Protein AF-A0A2G8XN56-F1 (afdb_monomer)

Nearest PDB structures (foldseek):
  5wwo-assembly2_B  TM=9.414E-01  e=1.760E-04  Saccharomyces cerevisiae S288C
  7wu0-assembly1_w  TM=9.676E-01  e=1.107E-03  Homo sapiens
  6zqd-assembly1_JH  TM=9.191E-01  e=6.887E-04  Saccharomyces cerevisiae S288C
  7mqa-assembly1_SZ  TM=9.527E-01  e=1.403E-03  Homo sapiens
  7wtv-assembly1_w  TM=9.520E-01  e=3.847E-03  Homo sapiens

Foldseek 3Di:
DLVVVLVVLLVCLVPLDADDPVVLVVLLVSLQVCLAVDDLVSLVSVVSSCVRHPDPPRSVSSVVSSPDDDPVVVVVVVVVVVVVVVVVDPPDPDD

Radius of gyration: 19.8 Å; Cα contacts (8 Å, |Δi|>4): 55; chains: 1; bounding box: 27×28×68 Å

InterPro domains:
  IPR007955 Bystin [PF05291] (2-71)
  IPR007955 Bystin [PTHR12821] (2-80)

Structure (mmCIF, N/CA/C/O backbone):
data_AF-A0A2G8XN56-F1
#
_entry.id   AF-A0A2G8XN56-F1
#
loop_
_atom_site.group_PDB
_atom_site.id
_atom_site.type_symbol
_atom_site.label_atom_id
_atom_site.label_alt_id
_atom_site.label_comp_id
_atom_site.label_asym_id
_atom_site.label_entity_id
_atom_site.label_seq_id
_atom_site.pdbx_PDB_ins_code
_atom_site.Cartn_x
_atom_site.Cartn_y
_atom_site.Cartn_z
_atom_site.occupancy
_atom_site.B_iso_or_equiv
_atom_site.auth_seq_id
_atom_site.auth_comp_id
_atom_site.auth_asym_id
_atom_site.auth_atom_id
_atom_site.pdbx_PDB_model_num
ATOM 1 N N . ALA A 1 1 ? -11.967 -9.436 -2.107 1.00 86.69 1 ALA A N 1
ATOM 2 C CA . ALA A 1 1 ? -11.416 -8.659 -3.243 1.00 86.69 1 ALA A CA 1
ATOM 3 C C . ALA A 1 1 ? -10.088 -7.985 -2.881 1.00 86.69 1 ALA A C 1
ATOM 5 O O . ALA A 1 1 ? -9.090 -8.334 -3.492 1.00 86.69 1 ALA A O 1
ATOM 6 N N . VAL A 1 2 ? -10.039 -7.105 -1.868 1.00 95.50 2 VAL A N 1
ATOM 7 C CA . VAL A 1 2 ? -8.814 -6.373 -1.458 1.00 95.50 2 VAL A CA 1
ATOM 8 C C . VAL A 1 2 ? -7.640 -7.304 -1.125 1.00 95.50 2 VAL A C 1
ATOM 10 O O . VAL A 1 2 ? -6.584 -7.173 -1.732 1.00 95.50 2 VAL A O 1
ATOM 13 N N . GLN A 1 3 ? -7.855 -8.307 -0.270 1.00 97.00 3 GLN A N 1
ATOM 14 C CA . GLN A 1 3 ? -6.857 -9.336 0.070 1.00 97.00 3 GLN A CA 1
ATOM 15 C C . GLN A 1 3 ? -6.235 -10.017 -1.160 1.00 97.00 3 GLN A C 1
ATOM 17 O O . GLN A 1 3 ? -5.028 -10.234 -1.222 1.00 97.00 3 GLN A O 1
ATOM 22 N N . ALA A 1 4 ? -7.045 -10.326 -2.178 1.00 97.69 4 ALA A N 1
ATOM 23 C CA . ALA A 1 4 ? -6.556 -10.956 -3.403 1.00 97.69 4 ALA A CA 1
ATOM 24 C C . ALA A 1 4 ? -5.649 -10.011 -4.209 1.00 97.69 4 ALA A C 1
ATOM 26 O O . ALA A 1 4 ? -4.663 -10.459 -4.790 1.00 97.69 4 ALA A O 1
ATOM 27 N N . CYS A 1 5 ? -5.939 -8.706 -4.209 1.00 97.94 5 CYS A N 1
ATOM 28 C CA . CYS A 1 5 ? -5.063 -7.700 -4.807 1.00 97.94 5 CYS A CA 1
ATOM 29 C C . CYS A 1 5 ? -3.747 -7.563 -4.029 1.00 97.94 5 CYS A C 1
ATOM 31 O O . CYS A 1 5 ? -2.691 -7.505 -4.653 1.00 97.94 5 CYS A O 1
ATOM 33 N N . VAL A 1 6 ? -3.787 -7.579 -2.690 1.00 98.44 6 VAL A N 1
ATOM 34 C CA . VAL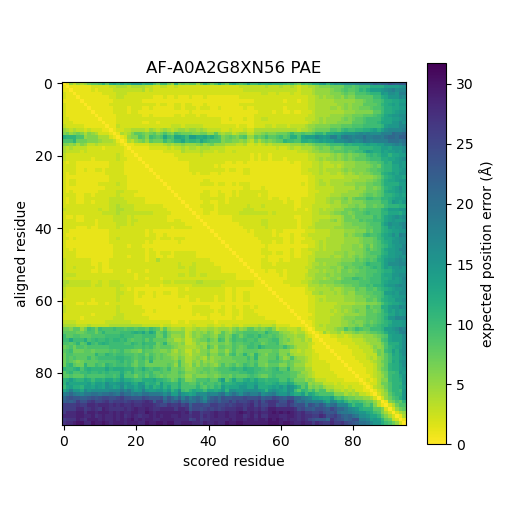 A 1 6 ? -2.571 -7.589 -1.854 1.00 98.44 6 VAL A CA 1
ATOM 35 C C . VAL A 1 6 ? -1.707 -8.798 -2.202 1.00 98.44 6 VAL A C 1
ATOM 37 O O . VAL A 1 6 ? -0.538 -8.638 -2.546 1.00 98.44 6 VAL A O 1
ATOM 40 N N . ALA A 1 7 ? -2.298 -9.994 -2.211 1.00 97.88 7 ALA A N 1
ATOM 41 C CA . ALA A 1 7 ? -1.601 -11.224 -2.568 1.00 97.88 7 ALA A CA 1
ATOM 42 C C . ALA A 1 7 ? -1.068 -11.208 -4.011 1.00 97.88 7 ALA A C 1
ATOM 44 O O . ALA A 1 7 ? -0.026 -11.794 -4.285 1.00 97.88 7 ALA A O 1
ATOM 45 N N . HIS A 1 8 ? -1.757 -10.552 -4.950 1.00 97.75 8 HIS A N 1
ATOM 46 C CA . HIS A 1 8 ? -1.265 -10.383 -6.317 1.00 97.75 8 HIS A CA 1
ATOM 47 C C . HIS A 1 8 ? 0.002 -9.519 -6.361 1.00 97.75 8 HIS A C 1
ATOM 49 O O . HIS A 1 8 ? 0.998 -9.941 -6.945 1.00 97.75 8 HIS A O 1
ATOM 55 N N . PHE A 1 9 ? -0.018 -8.341 -5.729 1.00 98.00 9 PHE A N 1
ATOM 56 C CA . PHE A 1 9 ? 1.142 -7.449 -5.691 1.00 98.00 9 PHE A CA 1
ATOM 57 C C . PHE A 1 9 ? 2.311 -8.049 -4.897 1.00 98.00 9 PHE A C 1
ATOM 59 O O . PHE A 1 9 ? 3.459 -7.896 -5.305 1.00 98.00 9 PHE A O 1
ATOM 66 N N . HIS A 1 10 ? 2.038 -8.771 -3.806 1.00 98.00 10 HIS A N 1
ATOM 67 C CA . HIS A 1 10 ? 3.072 -9.361 -2.946 1.00 98.00 10 HIS A CA 1
ATOM 68 C C . HIS A 1 10 ? 3.949 -10.396 -3.653 1.00 98.00 10 HIS A C 1
ATOM 70 O O . HIS A 1 10 ? 5.148 -10.427 -3.410 1.00 98.00 10 HIS A O 1
ATOM 76 N N . ARG A 1 11 ? 3.416 -11.149 -4.623 1.00 96.88 11 ARG A N 1
ATOM 77 C CA . ARG A 1 11 ? 4.206 -12.105 -5.432 1.00 96.88 11 ARG A CA 1
ATOM 78 C C . ARG A 1 11 ? 5.388 -11.467 -6.167 1.00 96.88 11 ARG A C 1
ATOM 80 O O . ARG A 1 11 ? 6.305 -12.172 -6.574 1.00 96.88 11 ARG A O 1
ATOM 87 N N . PHE A 1 12 ? 5.369 -10.151 -6.376 1.00 97.06 12 PHE A N 1
ATOM 88 C CA . PHE A 1 12 ? 6.486 -9.435 -6.987 1.00 97.06 12 PHE A CA 1
ATOM 89 C C . PHE A 1 12 ? 7.630 -9.163 -5.999 1.00 97.06 12 PHE A C 1
ATOM 91 O O . PHE A 1 12 ? 8.730 -8.871 -6.448 1.00 97.06 12 PHE A O 1
ATOM 98 N N . ALA A 1 13 ? 7.434 -9.316 -4.684 1.00 96.44 13 ALA A N 1
ATOM 99 C CA . ALA A 1 13 ? 8.510 -9.193 -3.694 1.00 96.44 13 ALA A CA 1
ATOM 100 C C . ALA A 1 13 ? 9.592 -10.279 -3.849 1.00 96.44 13 ALA A C 1
ATOM 102 O O . ALA A 1 13 ? 10.741 -10.059 -3.485 1.00 96.44 13 ALA A O 1
ATOM 103 N N . GLU A 1 14 ? 9.250 -11.434 -4.422 1.00 94.44 14 GLU A N 1
ATOM 104 C CA . GLU A 1 14 ? 10.195 -12.533 -4.675 1.00 94.44 14 GLU A CA 1
ATOM 105 C C . GLU A 1 14 ? 10.864 -12.445 -6.056 1.00 94.44 14 GLU A C 1
ATOM 107 O O . GLU A 1 14 ? 11.730 -13.252 -6.392 1.00 94.44 14 GLU A O 1
ATOM 112 N N . ARG A 1 15 ? 10.466 -11.472 -6.883 1.00 92.12 15 ARG A N 1
ATOM 113 C CA . ARG A 1 15 ? 10.957 -11.310 -8.253 1.00 92.12 15 ARG A CA 1
ATOM 114 C C . ARG A 1 15 ? 11.788 -10.040 -8.360 1.00 92.12 15 ARG A C 1
ATOM 116 O O . ARG A 1 15 ? 11.370 -8.989 -7.894 1.00 92.12 15 ARG A O 1
ATOM 123 N N . ALA A 1 16 ? 12.943 -10.124 -9.010 1.00 82.44 16 ALA A N 1
ATOM 124 C CA . ALA A 1 16 ? 13.837 -8.984 -9.228 1.00 82.44 16 ALA A CA 1
ATOM 125 C C . ALA A 1 16 ? 13.724 -8.399 -10.651 1.00 82.44 16 ALA A C 1
ATOM 127 O O . ALA A 1 16 ? 14.692 -7.855 -11.181 1.00 82.44 16 ALA A O 1
ATOM 128 N N . ASP A 1 17 ? 12.573 -8.557 -11.310 1.00 90.94 17 ASP A N 1
ATOM 129 C CA . ASP A 1 17 ? 12.346 -8.033 -12.655 1.00 90.94 17 ASP A CA 1
ATOM 130 C C . ASP A 1 17 ? 12.056 -6.527 -12.660 1.00 90.94 17 ASP A C 1
ATOM 132 O O . ASP A 1 17 ? 11.452 -5.986 -11.743 1.00 90.94 17 ASP A O 1
ATOM 136 N N . LEU A 1 18 ? 12.471 -5.832 -13.722 1.00 91.81 18 LEU A N 1
ATOM 137 C CA . LEU A 1 18 ? 12.120 -4.424 -13.903 1.00 91.81 18 LEU A CA 1
ATOM 138 C C . LEU A 1 18 ? 10.624 -4.300 -14.201 1.00 91.81 18 LEU A C 1
ATOM 140 O O . LEU A 1 18 ? 10.138 -4.825 -15.205 1.00 91.81 18 LEU A O 1
ATOM 144 N N . LEU A 1 19 ? 9.908 -3.563 -13.355 1.00 96.31 19 LEU A N 1
ATOM 145 C CA . LEU A 1 19 ? 8.479 -3.324 -13.525 1.00 96.31 19 LEU A CA 1
ATOM 146 C C . LEU A 1 19 ? 8.214 -2.004 -14.266 1.00 96.31 19 LEU A C 1
ATOM 148 O O . LEU A 1 19 ? 8.898 -1.002 -14.041 1.00 96.31 19 LEU A O 1
ATOM 152 N N . PRO A 1 20 ? 7.213 -1.967 -15.164 1.00 97.44 20 PRO A N 1
ATOM 153 C CA . PRO A 1 20 ? 6.868 -0.750 -15.882 1.00 97.44 20 PRO A CA 1
ATOM 154 C C . PRO A 1 20 ? 6.224 0.281 -14.947 1.00 97.44 20 PRO A C 1
ATOM 156 O O . PRO A 1 20 ? 5.531 -0.064 -13.990 1.00 97.44 20 PRO A O 1
ATOM 159 N N . VAL A 1 21 ? 6.347 1.568 -15.286 1.00 97.94 21 VAL A N 1
ATOM 160 C CA . VAL A 1 21 ? 5.731 2.684 -14.536 1.00 97.94 21 VAL A CA 1
ATOM 161 C C . VAL A 1 21 ? 4.234 2.466 -14.284 1.00 97.94 21 VAL A C 1
ATOM 163 O O . VAL A 1 21 ? 3.751 2.738 -13.186 1.00 97.94 21 VAL A O 1
ATOM 166 N N . ALA A 1 22 ? 3.510 1.916 -15.264 1.00 98.12 22 ALA A N 1
ATOM 167 C CA . ALA A 1 22 ? 2.082 1.618 -15.149 1.00 98.12 22 ALA A CA 1
ATOM 168 C C . ALA A 1 22 ? 1.755 0.653 -13.993 1.00 98.12 22 ALA A C 1
ATOM 170 O O . ALA A 1 22 ? 0.718 0.792 -13.347 1.00 98.12 22 ALA A O 1
ATOM 171 N N . TRP A 1 23 ? 2.651 -0.288 -13.683 1.00 98.25 23 TRP A N 1
ATOM 172 C CA . TRP A 1 23 ? 2.482 -1.201 -12.555 1.00 98.25 23 TRP A CA 1
ATOM 173 C C . TRP A 1 23 ? 2.574 -0.447 -11.220 1.00 98.25 23 TRP A C 1
ATOM 175 O O . TRP A 1 23 ? 1.709 -0.600 -10.358 1.00 98.25 23 TRP A O 1
ATOM 185 N N . HIS A 1 24 ? 3.557 0.451 -11.076 1.00 98.38 24 HIS A N 1
ATOM 186 C CA . HIS A 1 24 ? 3.693 1.283 -9.874 1.00 98.38 24 HIS A CA 1
ATOM 187 C C . HIS A 1 24 ? 2.502 2.235 -9.704 1.00 98.38 24 HIS A C 1
ATOM 189 O O . HIS A 1 24 ? 2.032 2.448 -8.588 1.00 98.38 24 HIS A O 1
ATOM 195 N N . GLN A 1 25 ? 1.985 2.784 -10.806 1.00 98.50 25 GLN A N 1
ATOM 196 C CA . GLN A 1 25 ? 0.774 3.608 -10.802 1.00 98.50 25 GLN A CA 1
ATOM 197 C C . GLN A 1 25 ? -0.456 2.806 -10.358 1.00 98.50 25 GLN A C 1
ATOM 199 O O . GLN A 1 25 ? -1.241 3.300 -9.549 1.00 98.50 25 GLN A O 1
ATOM 204 N N . ALA A 1 26 ? -0.602 1.562 -10.822 1.00 98.56 26 ALA A N 1
ATOM 205 C CA . ALA A 1 26 ? -1.683 0.679 -10.390 1.00 98.56 26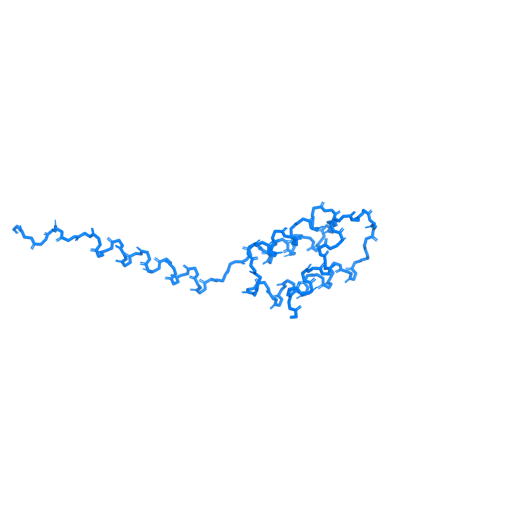 ALA A CA 1
ATOM 206 C C . ALA A 1 26 ? -1.609 0.383 -8.883 1.00 98.56 26 ALA A C 1
ATOM 208 O O . ALA A 1 26 ? -2.624 0.478 -8.188 1.00 98.56 26 ALA A O 1
ATOM 209 N N . LEU A 1 27 ? -0.409 0.098 -8.362 1.00 98.50 27 LEU A N 1
ATOM 210 C CA . LEU A 1 27 ? -0.196 -0.084 -6.926 1.00 98.50 27 LEU A CA 1
ATOM 211 C C . LEU A 1 27 ? -0.544 1.189 -6.139 1.00 98.50 27 LEU A C 1
ATOM 213 O O . LEU A 1 27 ? -1.237 1.110 -5.126 1.00 98.50 27 LEU A O 1
ATOM 217 N N . LEU A 1 28 ? -0.122 2.367 -6.608 1.00 98.69 28 LEU A N 1
ATOM 218 C CA . LEU A 1 28 ? -0.447 3.634 -5.950 1.00 98.69 28 LEU A CA 1
ATOM 219 C C . LEU A 1 28 ? -1.959 3.868 -5.867 1.00 98.69 28 LEU A C 1
ATOM 221 O O . LEU A 1 28 ? -2.465 4.147 -4.781 1.00 98.69 28 LEU A O 1
ATOM 225 N N . VAL A 1 29 ? -2.685 3.714 -6.977 1.00 98.56 29 VAL A N 1
ATOM 226 C CA . VAL A 1 29 ? -4.148 3.895 -7.009 1.00 98.56 29 VAL A CA 1
ATOM 227 C C . VAL A 1 29 ? -4.837 2.915 -6.060 1.00 98.56 29 VAL A C 1
ATOM 229 O O . VAL A 1 29 ? -5.750 3.298 -5.322 1.00 98.56 29 VAL A O 1
ATOM 232 N N . PHE A 1 30 ? -4.381 1.660 -6.034 1.00 98.50 30 PHE A N 1
ATOM 233 C CA . PHE A 1 30 ? -4.896 0.654 -5.111 1.00 98.50 30 PHE A CA 1
ATOM 234 C C . PHE A 1 30 ? -4.727 1.093 -3.651 1.00 98.50 30 PHE A C 1
ATOM 236 O O . PHE A 1 30 ? -5.706 1.124 -2.901 1.00 98.50 30 PHE A O 1
ATOM 243 N N . VAL A 1 31 ? -3.519 1.499 -3.249 1.00 98.12 31 VAL A N 1
ATOM 244 C CA . VAL A 1 31 ? -3.261 1.915 -1.865 1.00 98.12 31 VAL A CA 1
ATOM 245 C C . VAL A 1 31 ? -4.028 3.193 -1.517 1.00 98.12 31 VAL A C 1
ATOM 247 O O . VAL A 1 31 ? -4.650 3.251 -0.459 1.00 98.12 31 VAL A O 1
ATOM 250 N N . GLN A 1 32 ? -4.083 4.188 -2.404 1.00 97.88 32 GLN A N 1
ATOM 251 C CA . GLN A 1 32 ? -4.854 5.417 -2.173 1.00 97.88 32 GLN A CA 1
ATOM 252 C C . GLN A 1 32 ? -6.329 5.127 -1.869 1.00 97.88 32 GLN A C 1
ATOM 254 O O . GLN A 1 32 ? -6.912 5.743 -0.973 1.00 97.88 32 GLN A O 1
ATOM 259 N N . ARG A 1 33 ? -6.932 4.173 -2.593 1.00 97.56 33 ARG A N 1
ATOM 260 C CA . ARG A 1 33 ? -8.358 3.857 -2.469 1.00 97.56 33 ARG A CA 1
ATOM 261 C C . ARG A 1 33 ? -8.680 2.942 -1.292 1.00 97.56 33 ARG A C 1
ATOM 263 O O . ARG A 1 33 ? -9.751 3.096 -0.704 1.00 97.56 33 ARG A O 1
ATOM 270 N N . TYR A 1 34 ? -7.783 2.012 -0.965 1.00 97.38 34 TYR A N 1
ATOM 271 C CA . TYR A 1 34 ? -8.063 0.914 -0.036 1.00 97.38 34 TYR A CA 1
ATOM 272 C C . TYR A 1 34 ? -7.175 0.884 1.212 1.00 97.38 34 TYR A C 1
ATOM 274 O O . TYR A 1 34 ? -7.346 -0.020 2.021 1.00 97.38 34 TYR A O 1
ATOM 282 N N . LYS A 1 35 ? -6.283 1.861 1.440 1.00 95.75 35 LYS A N 1
ATOM 283 C CA . LYS A 1 35 ? -5.397 1.917 2.625 1.00 95.75 35 LYS A CA 1
ATOM 284 C C . LYS A 1 35 ? -6.107 1.632 3.949 1.00 95.75 35 LYS A C 1
ATOM 286 O O . LYS A 1 35 ? -5.596 0.873 4.761 1.00 95.75 35 LYS A O 1
ATOM 291 N N . PHE A 1 36 ? -7.298 2.187 4.176 1.00 95.25 36 PHE A N 1
ATOM 292 C CA . PHE A 1 36 ? -8.041 1.995 5.431 1.00 95.25 36 PHE A CA 1
ATOM 293 C C . PHE A 1 36 ? -8.741 0.632 5.546 1.00 95.25 36 PHE A C 1
ATOM 295 O O . PHE A 1 36 ? -9.264 0.315 6.606 1.00 95.25 36 PHE A O 1
ATOM 302 N N . CYS A 1 37 ? -8.729 -0.177 4.486 1.00 95.31 37 CYS A N 1
ATOM 303 C CA . CYS A 1 37 ? -9.209 -1.557 4.489 1.00 95.31 37 CYS A CA 1
ATOM 304 C C . CYS A 1 37 ? -8.079 -2.580 4.683 1.00 95.31 37 CYS A C 1
ATOM 306 O O . CYS A 1 37 ? -8.369 -3.771 4.708 1.00 95.31 37 CYS A O 1
ATOM 308 N N . LEU A 1 38 ? -6.819 -2.133 4.762 1.00 96.12 38 LEU A N 1
ATOM 309 C CA . LEU A 1 38 ? -5.656 -3.007 4.916 1.00 96.12 38 LEU A CA 1
ATOM 310 C C . LEU A 1 38 ? -5.333 -3.240 6.392 1.00 96.12 38 LEU A C 1
ATOM 312 O O . LEU A 1 38 ? -5.207 -2.271 7.152 1.00 96.12 38 LEU A O 1
ATOM 316 N N . SER A 1 39 ? -5.101 -4.500 6.760 1.00 95.81 39 SER A N 1
ATOM 317 C CA . SER A 1 39 ? -4.488 -4.869 8.039 1.00 95.81 39 SER A CA 1
ATOM 318 C C . SER A 1 39 ? -3.010 -4.449 8.099 1.00 95.81 39 SER A C 1
ATOM 320 O O . SER A 1 39 ? -2.405 -4.090 7.084 1.00 95.81 39 SER A O 1
ATOM 322 N N . GLU A 1 40 ? -2.396 -4.4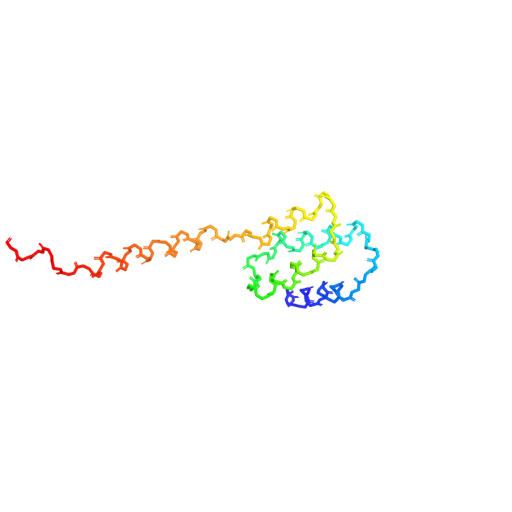82 9.286 1.00 95.38 40 GLU A N 1
ATOM 323 C CA . GLU A 1 40 ? -0.965 -4.158 9.411 1.00 95.38 40 GLU A CA 1
ATOM 324 C C . GLU A 1 40 ? -0.072 -5.197 8.710 1.00 95.38 40 GLU A C 1
ATOM 326 O O . GLU A 1 40 ? 0.948 -4.832 8.120 1.00 95.38 40 GLU A O 1
ATOM 331 N N . ASP A 1 41 ? -0.489 -6.464 8.683 1.00 97.88 41 ASP A N 1
ATOM 332 C CA . ASP A 1 41 ? 0.217 -7.531 7.966 1.00 97.88 41 ASP A CA 1
ATOM 333 C C . ASP A 1 41 ? 0.164 -7.296 6.453 1.00 97.88 41 ASP A C 1
ATOM 335 O O . ASP A 1 41 ? 1.193 -7.312 5.779 1.00 97.88 41 ASP A O 1
ATOM 339 N N . GLU A 1 42 ? -1.011 -6.961 5.912 1.00 98.19 42 GLU A N 1
ATOM 340 C CA . GLU A 1 42 ? -1.167 -6.639 4.489 1.00 98.19 42 GLU A CA 1
ATOM 341 C C . GLU A 1 42 ? -0.357 -5.397 4.097 1.00 98.19 42 GLU A C 1
ATOM 343 O O . GLU A 1 42 ? 0.266 -5.353 3.033 1.00 98.19 42 GLU A O 1
ATOM 348 N N . ARG A 1 43 ? -0.306 -4.383 4.969 1.00 98.00 43 ARG A N 1
ATOM 349 C CA . ARG A 1 43 ? 0.568 -3.216 4.773 1.00 98.00 43 ARG A CA 1
ATOM 350 C C . ARG A 1 43 ? 2.035 -3.622 4.765 1.00 98.00 43 ARG A C 1
ATOM 352 O O . ARG A 1 43 ? 2.798 -3.079 3.968 1.00 98.00 43 ARG A O 1
ATOM 359 N N . SER A 1 44 ? 2.435 -4.547 5.630 1.00 98.12 44 SER A N 1
ATOM 360 C CA . SER A 1 44 ? 3.808 -5.052 5.702 1.00 98.12 44 SER A CA 1
ATOM 361 C C . SER A 1 44 ? 4.196 -5.804 4.430 1.00 98.12 44 SER A C 1
ATOM 363 O O . SER A 1 44 ? 5.226 -5.480 3.842 1.00 98.12 44 SER A O 1
ATOM 365 N N . MET A 1 45 ? 3.312 -6.658 3.907 1.00 98.19 45 MET A N 1
ATOM 366 C CA . MET A 1 45 ? 3.488 -7.314 2.605 1.00 98.19 45 MET A CA 1
ATOM 367 C C . MET A 1 45 ? 3.717 -6.293 1.477 1.00 98.19 45 MET A C 1
ATOM 369 O O . MET A 1 45 ? 4.656 -6.411 0.694 1.00 98.19 45 MET A O 1
ATOM 373 N N . LEU A 1 46 ? 2.911 -5.229 1.395 1.00 98.25 46 LEU A N 1
ATOM 374 C CA . LEU A 1 46 ? 3.101 -4.198 0.362 1.00 98.25 46 LEU A CA 1
ATOM 375 C C . LEU A 1 46 ? 4.382 -3.368 0.569 1.00 98.25 46 LEU A C 1
ATOM 377 O O . LEU A 1 46 ? 4.997 -2.927 -0.405 1.00 98.25 46 LEU A O 1
ATOM 381 N N . LYS A 1 47 ? 4.818 -3.163 1.820 1.00 98.00 47 LYS A N 1
ATOM 382 C CA . LYS A 1 47 ? 6.104 -2.513 2.125 1.00 98.00 47 LYS A CA 1
ATOM 383 C C . LYS A 1 47 ? 7.282 -3.364 1.641 1.00 98.00 47 LYS A C 1
ATOM 385 O O . LYS A 1 47 ? 8.247 -2.781 1.153 1.00 98.00 47 LYS A O 1
ATOM 390 N N . GLU A 1 48 ? 7.216 -4.693 1.737 1.00 97.75 48 GLU A N 1
ATOM 391 C CA . GLU A 1 48 ? 8.239 -5.601 1.189 1.00 97.75 48 GLU A CA 1
ATOM 392 C C . GLU A 1 48 ? 8.378 -5.440 -0.323 1.00 97.75 48 GLU A C 1
ATOM 394 O O . GLU A 1 48 ? 9.489 -5.285 -0.828 1.00 97.75 48 GLU A O 1
ATOM 399 N N . VAL A 1 49 ? 7.255 -5.345 -1.038 1.00 97.69 49 VAL A N 1
ATOM 400 C CA . VAL A 1 49 ? 7.262 -5.104 -2.486 1.00 97.69 49 VAL A CA 1
ATOM 401 C C . VAL A 1 49 ? 7.979 -3.793 -2.830 1.00 97.69 49 VAL A C 1
ATOM 403 O O . VAL A 1 49 ? 8.804 -3.765 -3.738 1.00 97.69 49 VAL A O 1
ATOM 406 N N . LEU A 1 50 ? 7.758 -2.720 -2.060 1.00 96.81 50 LEU A N 1
ATOM 407 C CA . LEU A 1 50 ? 8.463 -1.438 -2.229 1.00 96.81 50 LEU A CA 1
ATOM 408 C C . LEU A 1 50 ? 9.952 -1.470 -1.857 1.00 96.81 50 LEU A C 1
ATOM 410 O O . LEU A 1 50 ? 10.659 -0.497 -2.134 1.00 96.81 50 LEU A O 1
ATOM 414 N N . ARG A 1 51 ? 10.438 -2.509 -1.166 1.00 95.81 51 ARG A N 1
ATOM 415 C CA . ARG A 1 51 ? 11.881 -2.683 -0.923 1.00 95.81 51 ARG A CA 1
ATOM 416 C C . ARG A 1 51 ? 12.589 -3.192 -2.172 1.00 95.81 51 ARG A C 1
ATOM 418 O O . ARG A 1 51 ? 13.731 -2.811 -2.387 1.00 95.81 51 ARG A O 1
ATOM 425 N N . VAL A 1 52 ? 11.911 -4.020 -2.964 1.00 96.50 52 VAL A N 1
ATOM 426 C CA . VAL A 1 52 ? 12.456 -4.612 -4.193 1.00 96.50 52 VAL A CA 1
ATOM 427 C C . VAL A 1 52 ? 12.187 -3.709 -5.396 1.00 96.50 52 VAL A C 1
ATOM 429 O O . VAL A 1 52 ? 13.093 -3.410 -6.165 1.00 96.50 52 VAL A O 1
ATOM 432 N N . HIS A 1 53 ? 10.960 -3.196 -5.506 1.00 96.88 53 HIS A N 1
ATOM 433 C CA . HIS A 1 53 ? 10.471 -2.428 -6.652 1.00 96.88 53 HIS A CA 1
ATOM 434 C C . HIS A 1 53 ? 10.212 -0.973 -6.274 1.00 96.88 53 HIS A C 1
ATOM 436 O O . HIS A 1 53 ? 9.066 -0.542 -6.101 1.00 96.88 53 HIS A O 1
ATOM 442 N N . PHE A 1 54 ? 11.286 -0.197 -6.124 1.00 96.44 54 PHE A N 1
ATOM 443 C CA . PHE A 1 54 ? 11.191 1.218 -5.774 1.00 96.44 54 PHE A CA 1
ATOM 444 C C . PHE A 1 54 ? 11.292 2.125 -7.004 1.00 96.44 54 PHE A C 1
ATOM 446 O O . PHE A 1 54 ? 12.270 2.088 -7.740 1.00 96.44 54 PHE A O 1
ATOM 453 N N . HIS A 1 55 ? 10.286 2.981 -7.197 1.00 97.56 55 HIS A N 1
ATOM 454 C CA . HIS A 1 55 ? 10.293 4.012 -8.233 1.00 97.56 55 HIS A CA 1
ATOM 455 C C . HIS A 1 55 ? 10.471 5.395 -7.600 1.00 97.56 55 HIS A C 1
ATOM 457 O O . HIS A 1 55 ? 9.622 5.813 -6.814 1.00 97.56 55 HIS A O 1
ATOM 463 N N . GLU A 1 56 ? 11.494 6.144 -8.008 1.00 97.31 56 GLU A N 1
ATOM 464 C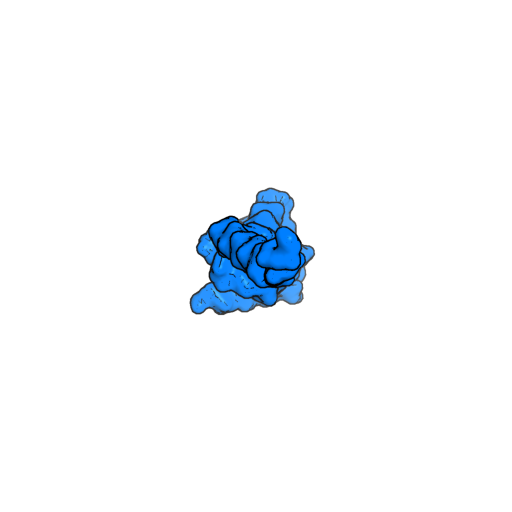 CA . GLU A 1 56 ? 11.926 7.415 -7.395 1.00 97.31 56 GLU A CA 1
ATOM 465 C C . GLU A 1 56 ? 10.797 8.415 -7.096 1.00 97.31 56 GLU A C 1
ATOM 467 O O . GLU A 1 56 ? 10.732 8.989 -6.014 1.00 97.31 56 GLU A O 1
ATOM 472 N N . LYS A 1 57 ? 9.857 8.607 -8.031 1.00 97.00 57 LYS A N 1
ATOM 473 C CA . LYS A 1 57 ? 8.760 9.585 -7.872 1.00 97.00 57 LYS A CA 1
ATOM 474 C C . LYS A 1 57 ? 7.476 9.023 -7.257 1.00 97.00 57 LYS A C 1
ATOM 476 O O . LYS A 1 57 ? 6.667 9.783 -6.748 1.00 97.00 57 LYS A O 1
ATOM 481 N N . ILE A 1 58 ? 7.253 7.711 -7.353 1.00 98.44 58 ILE A N 1
ATOM 482 C CA . ILE A 1 58 ? 5.957 7.081 -7.020 1.00 98.44 58 ILE A CA 1
ATOM 483 C C .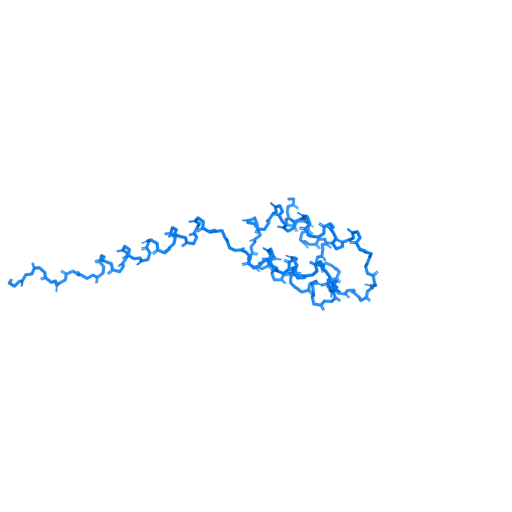 ILE A 1 58 ? 6.066 6.321 -5.697 1.00 98.44 58 ILE A C 1
ATOM 485 O O . ILE A 1 58 ? 5.158 6.363 -4.874 1.00 98.44 58 ILE A O 1
ATOM 489 N N . GLY A 1 59 ? 7.202 5.666 -5.460 1.00 97.94 59 GLY A N 1
ATOM 490 C CA . GLY A 1 59 ? 7.504 4.949 -4.229 1.00 97.94 59 GLY A CA 1
ATOM 491 C C . GLY A 1 59 ? 7.306 5.786 -2.959 1.00 97.94 59 GLY A C 1
ATOM 492 O O . GLY A 1 59 ? 6.682 5.267 -2.031 1.00 97.94 59 GLY A O 1
ATOM 493 N N . PRO A 1 60 ? 7.753 7.059 -2.890 1.00 98.50 60 PRO A N 1
ATOM 494 C CA . PRO A 1 60 ? 7.484 7.922 -1.737 1.00 98.50 60 PRO A CA 1
ATOM 495 C C . PRO A 1 60 ? 5.988 8.120 -1.467 1.00 98.50 60 PRO A C 1
ATOM 497 O O . PRO A 1 60 ? 5.559 8.023 -0.317 1.00 98.50 60 PRO A O 1
ATOM 500 N N . GLU A 1 61 ? 5.180 8.299 -2.515 1.00 98.50 61 GLU A N 1
ATOM 501 C CA . GLU A 1 61 ? 3.728 8.443 -2.386 1.00 98.50 61 GLU A CA 1
ATOM 502 C C . GLU A 1 61 ? 3.091 7.149 -1.873 1.00 98.50 61 GLU A C 1
ATOM 504 O O . GLU A 1 61 ? 2.317 7.189 -0.921 1.00 98.50 61 GLU A O 1
ATOM 509 N N . ILE A 1 62 ? 3.473 5.983 -2.412 1.00 98.44 62 ILE A N 1
ATOM 510 C CA . ILE A 1 62 ? 2.950 4.695 -1.926 1.00 98.44 62 ILE A CA 1
ATOM 511 C C . ILE A 1 62 ? 3.326 4.492 -0.450 1.00 98.44 62 ILE A C 1
ATOM 513 O O . ILE A 1 62 ? 2.467 4.124 0.353 1.00 98.44 62 ILE A O 1
ATOM 517 N N . ARG A 1 63 ? 4.580 4.776 -0.055 1.00 97.94 63 ARG A N 1
ATOM 518 C CA . ARG A 1 63 ? 5.002 4.697 1.357 1.00 97.94 63 ARG A CA 1
ATOM 519 C C . ARG A 1 63 ? 4.158 5.617 2.240 1.00 97.94 63 ARG A C 1
ATOM 521 O O . ARG A 1 63 ? 3.699 5.171 3.289 1.00 97.94 63 ARG A O 1
ATOM 528 N N . ARG A 1 64 ? 3.923 6.867 1.820 1.00 98.06 64 ARG A N 1
ATOM 529 C CA . ARG A 1 64 ? 3.083 7.82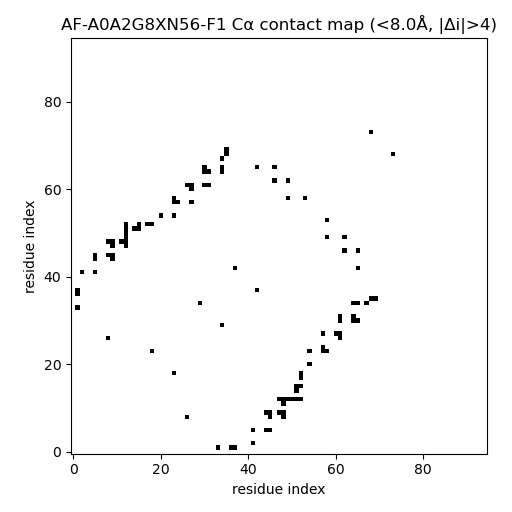3 2.560 1.00 98.06 64 ARG A CA 1
ATOM 530 C C . ARG A 1 64 ? 1.674 7.273 2.770 1.00 98.06 64 ARG A C 1
ATOM 532 O O . ARG A 1 64 ? 1.173 7.297 3.891 1.00 98.06 64 ARG A O 1
ATOM 539 N N . GLU A 1 65 ? 1.050 6.746 1.720 1.00 97.75 65 GLU A N 1
ATOM 540 C CA . GLU A 1 65 ? -0.299 6.182 1.808 1.00 97.75 65 GLU A CA 1
ATOM 541 C C . GLU A 1 65 ? -0.357 4.934 2.711 1.00 97.75 65 GLU A C 1
ATOM 543 O O . GLU A 1 65 ? -1.298 4.789 3.492 1.00 97.75 65 GLU A O 1
ATOM 548 N N . LEU A 1 66 ? 0.663 4.067 2.674 1.00 97.19 66 LEU A N 1
ATOM 549 C CA . LEU A 1 66 ? 0.761 2.887 3.548 1.00 97.19 66 LEU A CA 1
ATOM 550 C C . LEU A 1 66 ? 1.019 3.228 5.022 1.00 97.19 66 LEU A C 1
ATOM 552 O O . LEU A 1 66 ? 0.700 2.417 5.891 1.00 97.19 66 LEU A O 1
ATOM 556 N N . LEU A 1 67 ? 1.590 4.397 5.321 1.00 95.56 67 LEU A N 1
ATOM 557 C CA . LEU A 1 67 ? 1.779 4.890 6.691 1.00 95.56 67 LEU A CA 1
ATOM 558 C C . LEU A 1 67 ? 0.583 5.700 7.200 1.00 95.56 67 LEU A C 1
ATOM 560 O O . LEU A 1 67 ? 0.452 5.914 8.406 1.00 95.56 67 LEU A O 1
ATOM 564 N N . ALA A 1 68 ? -0.305 6.133 6.303 1.00 94.38 68 ALA A N 1
ATOM 565 C CA . ALA A 1 68 ? -1.469 6.914 6.676 1.00 94.38 68 ALA A CA 1
ATOM 566 C C . ALA A 1 68 ? -2.392 6.108 7.603 1.00 94.38 68 ALA A C 1
ATOM 568 O O . ALA A 1 68 ? -2.839 4.997 7.283 1.00 94.38 68 ALA A O 1
ATOM 569 N N . LYS A 1 69 ? -2.691 6.713 8.754 1.00 86.19 69 LYS A N 1
ATOM 570 C CA . LYS A 1 69 ? -3.663 6.232 9.736 1.00 86.19 69 LYS A CA 1
ATOM 571 C C . LYS A 1 69 ? -4.990 6.965 9.554 1.00 86.19 69 LYS A C 1
ATOM 573 O O . LYS A 1 69 ? -5.030 8.087 9.048 1.00 86.19 69 LYS A O 1
ATOM 578 N N . GLN A 1 70 ? -6.087 6.321 9.940 1.00 87.69 70 GLN A N 1
ATOM 579 C CA . GLN A 1 70 ? -7.408 6.935 9.870 1.00 87.69 70 GLN A CA 1
ATOM 580 C C . GLN A 1 70 ? -7.543 7.955 11.006 1.00 87.69 70 GLN A C 1
ATOM 582 O O . GLN A 1 70 ? -7.680 7.572 12.163 1.00 87.69 70 GLN A O 1
ATOM 587 N N . ALA A 1 71 ? -7.488 9.248 10.675 1.00 85.81 71 ALA A N 1
ATOM 588 C CA . ALA A 1 71 ? -7.462 10.327 11.666 1.00 85.81 71 ALA A CA 1
ATOM 589 C C . ALA A 1 71 ? -8.641 10.261 12.652 1.00 85.81 71 ALA A C 1
ATOM 591 O O . ALA A 1 71 ? -8.431 10.368 13.854 1.00 85.81 71 ALA A O 1
ATOM 592 N N . ALA A 1 72 ? -9.855 10.001 12.157 1.00 83.25 72 ALA A N 1
ATOM 593 C CA . ALA A 1 72 ? -11.045 9.868 13.000 1.00 83.25 72 ALA A CA 1
ATOM 594 C C . ALA A 1 72 ? -10.902 8.7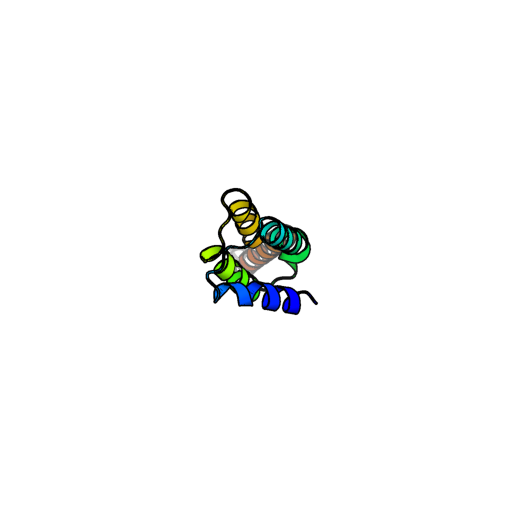55 14.055 1.00 83.25 72 ALA A C 1
ATOM 596 O O . ALA A 1 72 ? -11.218 8.969 15.220 1.00 83.25 72 ALA A O 1
ATOM 597 N N . LEU A 1 73 ? -10.359 7.597 13.663 1.00 86.44 73 LEU A N 1
ATOM 598 C CA . LEU A 1 73 ? -10.154 6.467 14.570 1.00 86.44 73 LEU A CA 1
ATOM 599 C C . LEU A 1 73 ? -9.073 6.768 15.616 1.00 86.44 73 LEU A C 1
ATOM 601 O O . LEU A 1 73 ? -9.226 6.415 16.780 1.00 86.44 73 LEU A O 1
ATOM 605 N N . VAL A 1 74 ? -7.993 7.445 15.211 1.00 88.38 74 VAL A N 1
ATOM 606 C CA . VAL A 1 74 ? -6.910 7.843 16.124 1.00 88.38 74 VAL A CA 1
ATOM 607 C C . VAL A 1 74 ? -7.421 8.821 17.181 1.00 88.38 74 VAL A C 1
ATOM 609 O O . VAL A 1 74 ? -7.116 8.653 18.358 1.00 88.38 74 VAL A O 1
ATOM 612 N N . LEU A 1 75 ? -8.224 9.809 16.780 1.00 90.12 75 LEU A N 1
ATOM 613 C CA . LEU A 1 75 ? -8.810 10.773 17.713 1.00 90.12 75 LEU A CA 1
ATOM 614 C C . LEU A 1 75 ? -9.758 10.092 18.700 1.00 90.12 75 LEU A C 1
ATOM 616 O O . LEU A 1 75 ? -9.651 10.329 19.899 1.00 90.12 75 LEU A O 1
ATOM 620 N N . GLN A 1 76 ? -10.621 9.199 18.214 1.00 91.12 76 GLN A N 1
ATOM 621 C CA . GLN A 1 76 ? -11.529 8.445 19.074 1.00 91.12 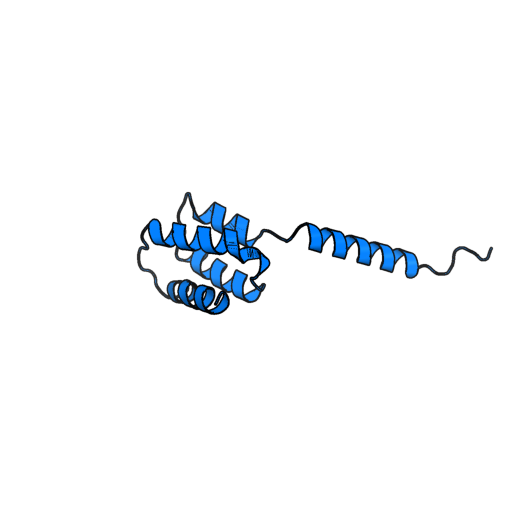76 GLN A CA 1
ATOM 622 C C . GLN A 1 76 ? -10.767 7.573 20.084 1.00 91.12 76 GLN A C 1
ATOM 624 O O . GLN A 1 76 ? -11.108 7.542 21.263 1.00 91.12 76 GLN A O 1
ATOM 629 N N . GLN A 1 77 ? -9.704 6.894 19.645 1.00 90.56 77 GLN A N 1
ATOM 630 C CA . GLN A 1 77 ? -8.860 6.096 20.534 1.00 90.56 77 GLN A CA 1
ATOM 631 C C . GLN A 1 77 ? -8.166 6.964 21.591 1.00 90.56 77 GLN A C 1
ATOM 633 O O . GLN A 1 77 ? -8.063 6.561 22.746 1.00 90.56 77 GLN A O 1
ATOM 638 N N . GLN A 1 78 ? -7.716 8.162 21.216 1.00 91.56 78 GLN A N 1
ATOM 639 C CA . GLN A 1 78 ? -7.100 9.098 22.150 1.00 91.56 78 GLN A CA 1
ATOM 640 C C . GLN A 1 78 ? -8.099 9.633 23.183 1.00 91.56 78 GLN A C 1
ATOM 642 O O . GLN A 1 78 ? -7.750 9.723 24.354 1.00 91.56 78 GLN A O 1
ATOM 647 N N . GLN A 1 79 ? -9.337 9.929 22.778 1.00 92.81 79 GLN A N 1
ATOM 648 C CA . GLN A 1 79 ? -10.408 10.339 23.693 1.00 92.81 79 GLN A CA 1
ATOM 649 C C . GLN A 1 79 ? -10.728 9.243 24.714 1.00 92.81 79 GLN A C 1
ATOM 651 O O . GLN A 1 79 ? -10.690 9.508 25.911 1.00 92.81 79 GLN A O 1
ATOM 656 N N . ALA A 1 80 ? -10.922 8.001 24.260 1.00 93.38 80 ALA A N 1
ATOM 657 C CA . ALA A 1 80 ? -11.204 6.873 25.148 1.00 93.38 80 ALA A CA 1
ATOM 658 C C . ALA A 1 80 ? -10.080 6.631 26.175 1.00 93.38 80 ALA A C 1
ATOM 660 O O . ALA A 1 80 ? -10.345 6.298 27.326 1.00 93.38 80 ALA A O 1
ATOM 661 N N . LEU A 1 81 ? -8.815 6.823 25.781 1.00 94.56 81 LEU A N 1
ATOM 662 C CA . LEU A 1 81 ? -7.679 6.715 26.702 1.00 94.56 81 LEU A CA 1
ATOM 663 C C . LEU A 1 81 ? -7.683 7.815 27.772 1.00 94.56 81 LEU A C 1
ATOM 665 O O . LEU A 1 81 ? -7.337 7.542 28.917 1.00 94.56 81 LEU A O 1
ATOM 669 N N . LEU A 1 82 ? -8.065 9.044 27.414 1.00 92.75 82 LEU A N 1
ATOM 670 C CA . LEU A 1 82 ? -8.170 10.150 28.371 1.00 92.75 82 LEU A CA 1
ATOM 671 C C . LEU A 1 82 ? -9.307 9.917 29.371 1.00 92.75 82 LEU A C 1
ATOM 673 O O . LEU A 1 82 ? -9.113 10.134 30.563 1.00 92.75 82 LEU A O 1
ATOM 677 N N . GLU A 1 83 ? -10.452 9.421 28.905 1.00 92.38 83 GLU A N 1
ATOM 678 C CA . GLU A 1 83 ? -11.587 9.058 29.764 1.00 92.38 83 GLU A CA 1
ATOM 679 C C . GLU A 1 83 ? -11.195 7.950 30.755 1.00 92.38 83 GLU A C 1
ATOM 681 O O . GLU A 1 83 ? -11.410 8.091 31.956 1.00 92.38 83 GLU A O 1
ATOM 686 N N . GLN A 1 84 ? -10.497 6.908 30.287 1.00 89.44 84 GLN A N 1
ATOM 687 C CA . GLN A 1 84 ? -9.974 5.843 31.155 1.00 89.44 84 GLN A CA 1
ATOM 688 C C . GLN A 1 84 ? -8.991 6.362 32.214 1.00 89.44 84 GLN A C 1
ATOM 690 O O . GLN A 1 84 ? -8.969 5.859 33.335 1.00 89.44 84 GLN A O 1
ATOM 695 N N . GLN A 1 85 ? -8.171 7.364 31.882 1.00 85.56 85 GLN A N 1
ATOM 696 C CA . GLN A 1 85 ? -7.268 7.996 32.848 1.00 85.56 85 GLN A CA 1
ATOM 697 C C . GLN A 1 85 ? -8.014 8.845 33.882 1.00 85.56 85 GLN A C 1
ATOM 699 O O . GLN A 1 85 ? -7.578 8.911 35.029 1.00 85.56 85 GLN A O 1
ATOM 704 N N . GLN A 1 86 ? -9.119 9.482 33.492 1.00 81.00 86 GLN A N 1
ATOM 705 C CA . GLN A 1 86 ? -9.954 10.276 34.394 1.00 81.00 86 GLN A CA 1
ATOM 706 C C . GLN A 1 86 ? -10.763 9.391 35.352 1.00 81.00 86 GLN A C 1
ATOM 708 O O . GLN A 1 86 ? -10.855 9.709 36.534 1.00 81.00 86 GLN A O 1
ATOM 713 N N . GLU A 1 87 ? -11.285 8.256 34.882 1.00 75.56 87 GLU A N 1
ATOM 714 C CA . GLU A 1 87 ? -12.020 7.296 35.719 1.00 75.56 87 GLU A CA 1
ATOM 715 C C . GLU A 1 87 ? -11.109 6.506 36.678 1.00 75.56 87 GLU A C 1
ATOM 717 O O . GLU A 1 87 ? -11.546 6.086 37.748 1.00 75.56 87 GLU A O 1
ATOM 722 N N . ALA A 1 88 ? -9.827 6.330 36.342 1.00 70.31 88 ALA A N 1
ATOM 723 C CA . ALA A 1 88 ? -8.857 5.594 37.159 1.00 70.31 88 ALA A CA 1
ATOM 724 C C . ALA A 1 88 ? -8.31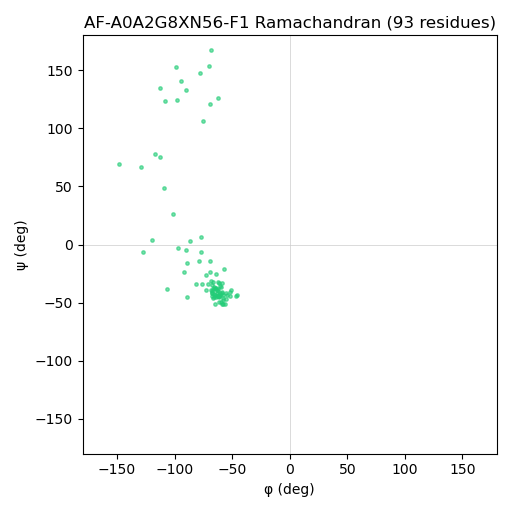3 6.368 38.381 1.00 70.31 88 ALA A C 1
ATOM 726 O O . ALA A 1 88 ? -7.416 5.867 39.061 1.00 70.31 88 ALA A O 1
ATOM 727 N N . SER A 1 89 ? -8.839 7.560 38.684 1.00 60.50 89 SER A N 1
ATOM 728 C CA . SER A 1 89 ? -8.451 8.367 39.850 1.00 60.50 89 SER A CA 1
ATOM 729 C C . SER A 1 89 ? -9.634 8.569 40.815 1.00 60.50 89 SER A C 1
ATOM 731 O O . SER A 1 89 ? -10.219 9.652 40.816 1.00 60.50 89 SER A O 1
ATOM 733 N N . PRO A 1 90 ? -10.006 7.578 41.656 1.00 63.22 90 PRO A N 1
ATOM 734 C CA . PRO A 1 90 ? -11.188 7.693 42.507 1.00 63.22 90 PRO A CA 1
ATOM 735 C C . PRO A 1 90 ? -10.973 8.378 43.874 1.00 63.22 90 PRO A C 1
ATOM 737 O O . PRO A 1 90 ? -11.941 8.489 44.612 1.00 63.22 90 PRO A O 1
ATOM 740 N N . ASP A 1 91 ? -9.786 8.894 44.225 1.00 57.03 91 ASP A N 1
ATOM 741 C CA . ASP A 1 91 ? -9.510 9.393 45.593 1.00 57.03 91 ASP A CA 1
ATOM 742 C C . ASP A 1 91 ? -8.917 10.818 45.655 1.00 57.03 91 ASP A C 1
ATOM 744 O O . ASP A 1 91 ? -7.780 11.015 46.086 1.00 57.03 91 ASP A O 1
ATOM 748 N N . VAL A 1 92 ? -9.681 11.846 45.260 1.00 58.09 92 VAL A N 1
ATOM 749 C CA . VAL A 1 92 ? -9.382 13.249 45.659 1.00 58.09 92 VAL A CA 1
ATOM 750 C C . VAL A 1 92 ? -10.591 13.969 46.292 1.00 58.09 92 VAL A C 1
ATOM 752 O O . VAL A 1 92 ? -10.433 15.046 46.854 1.00 58.09 92 VAL A O 1
ATOM 755 N N . GLU A 1 93 ? -11.786 13.367 46.318 1.00 53.44 93 GLU A N 1
ATOM 756 C CA . GLU A 1 93 ? -13.007 13.989 46.868 1.00 53.44 93 GLU A CA 1
ATOM 757 C C . GLU A 1 93 ? -13.484 13.354 48.190 1.00 53.44 93 GLU A C 1
ATOM 759 O O . GLU A 1 93 ? -14.656 13.048 48.355 1.00 53.44 93 GLU A O 1
ATOM 764 N N . MET A 1 94 ? -12.592 13.157 49.165 1.00 52.22 94 MET A N 1
ATOM 765 C CA . MET A 1 94 ? -12.979 12.953 50.574 1.00 52.22 94 MET A CA 1
ATOM 766 C C . MET A 1 94 ? -11.890 13.517 51.505 1.00 52.22 94 MET A C 1
ATOM 768 O O . MET A 1 94 ? -11.172 12.767 52.167 1.00 52.22 94 MET A O 1
ATOM 772 N N . ALA A 1 95 ? -11.747 14.844 51.541 1.00 44.75 95 ALA A N 1
ATOM 773 C CA . ALA A 1 95 ? -11.022 15.571 52.588 1.00 44.75 95 ALA A CA 1
ATOM 774 C C . ALA A 1 95 ? -11.722 16.899 52.893 1.00 44.75 95 ALA A C 1
ATOM 776 O O . ALA A 1 95 ? -12.046 17.622 51.924 1.00 44.75 95 ALA A O 1
#

Mean predicted aligned error: 6.34 Å

Organism: NCBI:txid1074873

Sequence (95 aa):
AVQACVAHFHRFAERADLLPVAWHQALLVFVQRYKFCLSEDERSMLKEVLRVHFHEKIGPEIRRELLAKQAALVLQQQQALLEQQQEASPDVEMA

pLDDT: mean 91.75, std 11.54, range [44.75, 98.69]

Solvent-accessible surface area (backbone atoms only — not comparable to full-atom values): 5775 Å² total; per-residue (Å²): 110,69,67,58,52,52,58,57,56,35,62,49,46,84,46,91,70,91,76,57,70,67,56,58,51,53,51,36,54,50,39,70,76,42,42,93,77,52,53,74,66,57,44,48,45,53,50,49,23,48,70,68,64,65,43,90,83,53,40,60,54,42,52,52,41,66,68,58,72,62,64,71,60,53,52,52,53,52,51,55,53,52,51,53,59,60,68,71,60,84,83,81,89,86,127

Secondary structure (DSSP, 8-state):
-HHHHHHHHHGGGG--PPPPHHHHHHHHHHHHHHGGG--HHHHHHHHHHHHHS--TTTHHHHHHHHH---HHHHHHHHHHHHHHHHHT---SS--